Protein AF-A0AAW9RXC5-F1 (afdb_monomer_lite)

Organism: NCBI:txid1764581

Radius of gyration: 27.26 Å; chains: 1; bounding box: 44×38×67 Å

Secondary structure (DSSP, 8-state):
----PPPTTS-HHHHHS---PPPPHHHHHT---HHHH-TTS-PPPP-PPPP--SPPPPP------HHHHHHHHHT-TTHHHHHHHHHHHHHHHHHHHH-

pLDDT: mean 86.1, std 11.8, range [37.53, 97.94]

Foldseek 3Di:
DDDDDDDPPDDPVRVVPPDPDDDDPVRVVPDDPPCVVCVPDDDDDPPDDDDDPDPDDDDDDDDDDPVLLCVLCVVPPCSVVVVVVVVVVVVVVVVVVVD

Structure (mmCIF, N/CA/C/O backbone):
data_AF-A0AAW9RXC5-F1
#
_entry.id   AF-A0AAW9RXC5-F1
#
loop_
_atom_site.group_PDB
_atom_site.id
_atom_site.type_symbol
_atom_site.label_atom_id
_atom_site.label_alt_id
_atom_site.label_comp_id
_atom_site.label_asym_id
_atom_site.label_entity_id
_atom_site.label_seq_id
_atom_site.pdbx_PDB_ins_code
_atom_site.Cartn_x
_atom_site.Cartn_y
_atom_site.Cartn_z
_atom_site.occupancy
_atom_site.B_iso_or_equiv
_atom_site.auth_seq_id
_atom_site.auth_comp_id
_atom_site.auth_asym_id
_atom_site.auth_atom_id
_atom_site.pdbx_PDB_model_num
ATOM 1 N N . MET A 1 1 ? 9.577 -12.860 -17.258 1.00 37.53 1 MET A N 1
ATOM 2 C CA . MET A 1 1 ? 9.910 -12.238 -18.555 1.00 37.53 1 MET A CA 1
ATOM 3 C C . MET A 1 1 ? 8.940 -12.819 -19.569 1.00 37.53 1 MET A C 1
ATOM 5 O O . MET A 1 1 ? 9.096 -13.976 -19.922 1.00 37.53 1 MET A O 1
ATOM 9 N N . SER A 1 2 ? 7.854 -12.119 -19.899 1.00 42.25 2 SER A N 1
ATOM 10 C CA . SER A 1 2 ? 6.835 -12.660 -20.810 1.00 42.25 2 SER A CA 1
ATOM 11 C C . SER A 1 2 ? 7.375 -12.652 -22.239 1.00 42.25 2 SER A C 1
ATOM 13 O O . SER A 1 2 ? 7.788 -11.600 -22.724 1.00 42.25 2 SER A O 1
ATOM 15 N N . GLU A 1 3 ? 7.391 -13.809 -22.899 1.00 52.84 3 GLU A N 1
ATOM 16 C CA . GLU A 1 3 ? 7.771 -13.924 -24.308 1.00 52.84 3 GLU A CA 1
ATOM 17 C C . GLU A 1 3 ? 6.871 -13.029 -25.169 1.00 52.84 3 GLU A C 1
ATOM 19 O O . GLU A 1 3 ? 5.642 -13.040 -25.047 1.00 52.84 3 GLU A O 1
ATOM 24 N N . ARG A 1 4 ? 7.488 -12.206 -26.025 1.00 59.50 4 ARG A N 1
ATOM 25 C CA . ARG A 1 4 ? 6.772 -11.299 -26.928 1.00 59.50 4 ARG A CA 1
ATOM 26 C C . ARG A 1 4 ? 5.973 -12.140 -27.924 1.00 59.50 4 ARG A C 1
ATOM 28 O O . ARG A 1 4 ? 6.537 -12.729 -28.842 1.00 59.50 4 ARG A O 1
ATOM 35 N N . ARG A 1 5 ? 4.656 -12.224 -27.734 1.00 72.31 5 ARG A N 1
ATOM 36 C CA . ARG A 1 5 ? 3.777 -12.988 -28.624 1.00 72.31 5 ARG A CA 1
ATOM 37 C C . ARG A 1 5 ? 3.596 -12.219 -29.933 1.00 72.31 5 ARG A C 1
ATOM 39 O O . ARG A 1 5 ? 3.066 -11.112 -29.940 1.00 72.31 5 ARG A O 1
ATOM 46 N N . LYS A 1 6 ? 4.048 -12.823 -31.029 1.00 78.19 6 LYS A N 1
ATOM 47 C CA . LYS A 1 6 ? 3.917 -12.298 -32.389 1.00 78.19 6 LYS A CA 1
ATOM 48 C C . LYS A 1 6 ? 2.430 -12.073 -32.770 1.00 78.19 6 LYS A C 1
ATOM 50 O O . LYS A 1 6 ? 1.609 -12.951 -32.484 1.00 78.19 6 LYS A O 1
ATOM 55 N N . PRO A 1 7 ? 2.074 -10.965 -33.451 1.00 80.00 7 PRO A N 1
ATOM 56 C CA . PRO A 1 7 ? 0.725 -10.727 -33.979 1.00 80.00 7 PRO A CA 1
ATOM 57 C C . PRO A 1 7 ? 0.292 -11.746 -35.048 1.00 80.00 7 PRO A C 1
ATOM 59 O O . PRO A 1 7 ? 1.104 -12.212 -35.846 1.00 80.00 7 PRO A O 1
ATOM 62 N N . ALA A 1 8 ? -1.007 -12.059 -35.105 1.00 81.81 8 ALA A N 1
ATOM 63 C CA . ALA A 1 8 ? -1.556 -13.107 -35.977 1.00 81.81 8 ALA A CA 1
ATOM 64 C C . ALA A 1 8 ? -1.454 -12.817 -37.490 1.00 81.81 8 ALA A C 1
ATOM 66 O O . ALA A 1 8 ? -1.456 -13.752 -38.282 1.00 81.81 8 ALA A O 1
ATOM 67 N N . HIS A 1 9 ? -1.360 -11.546 -37.888 1.00 86.50 9 HIS A N 1
ATOM 68 C CA . HIS A 1 9 ? -1.368 -11.106 -39.291 1.00 86.50 9 HIS A CA 1
ATOM 69 C C . HIS A 1 9 ? 0.033 -10.938 -39.909 1.00 86.50 9 HIS A C 1
ATOM 71 O O . HIS A 1 9 ? 0.142 -10.565 -41.070 1.00 86.50 9 HIS A O 1
ATOM 77 N N . ILE A 1 10 ? 1.102 -11.189 -39.150 1.00 82.69 10 ILE A N 1
ATOM 78 C CA . ILE A 1 10 ? 2.495 -11.113 -39.627 1.00 82.69 10 ILE A CA 1
ATOM 79 C C . ILE A 1 10 ? 2.985 -12.551 -39.845 1.00 82.69 10 ILE A C 1
ATOM 81 O O . ILE A 1 10 ? 2.550 -13.445 -39.115 1.00 82.69 10 ILE A O 1
ATOM 85 N N . SER A 1 11 ? 3.859 -12.840 -40.817 1.00 84.69 11 SER A N 1
ATOM 86 C CA . SER A 1 11 ? 4.432 -14.189 -40.984 1.00 84.69 11 SER A CA 1
ATOM 87 C C . SER A 1 11 ? 5.586 -14.433 -39.998 1.00 84.69 11 SER A C 1
ATOM 89 O O . SER A 1 11 ? 6.114 -13.503 -39.398 1.00 84.69 11 SER A O 1
ATOM 91 N N . ARG A 1 12 ? 5.906 -15.700 -39.679 1.00 80.12 12 ARG A N 1
ATOM 92 C CA . ARG A 1 12 ? 6.952 -15.998 -38.669 1.00 80.12 12 ARG A CA 1
ATOM 93 C C . ARG A 1 12 ? 8.321 -15.580 -39.195 1.00 80.12 12 ARG A C 1
ATOM 95 O O . ARG A 1 12 ? 9.064 -14.952 -38.461 1.00 80.12 12 ARG A O 1
ATOM 102 N N . LYS A 1 13 ? 8.552 -15.844 -40.479 1.00 83.00 13 LYS A N 1
ATOM 103 C CA . LYS A 1 13 ? 9.723 -15.404 -41.222 1.00 83.00 13 LYS A CA 1
ATOM 104 C C . LYS A 1 13 ? 9.906 -13.885 -41.132 1.00 83.00 13 LYS A C 1
ATOM 106 O O . LYS A 1 13 ? 10.921 -13.442 -40.626 1.00 83.00 13 LYS A O 1
ATOM 111 N N . ASP A 1 14 ? 8.875 -13.106 -41.465 1.00 84.12 14 ASP A N 1
ATOM 112 C CA . ASP A 1 14 ? 8.972 -11.636 -41.424 1.00 84.12 14 ASP A CA 1
ATOM 113 C C . ASP A 1 14 ? 9.182 -11.085 -40.007 1.00 84.12 14 ASP A C 1
ATOM 115 O O . ASP A 1 14 ? 9.751 -10.016 -39.841 1.00 84.12 14 ASP A O 1
ATOM 119 N N . TRP A 1 15 ? 8.698 -11.792 -38.980 1.00 79.25 15 TRP A N 1
ATOM 120 C CA . TRP A 1 15 ? 8.910 -11.415 -37.581 1.00 79.25 15 TRP A CA 1
ATOM 121 C C . TRP A 1 15 ? 10.348 -11.670 -37.118 1.00 79.25 15 TRP A C 1
ATOM 123 O O . TRP A 1 15 ? 10.892 -10.873 -36.358 1.00 79.25 15 TRP A O 1
ATOM 133 N N . ASP A 1 16 ? 10.935 -12.782 -37.557 1.00 81.62 16 ASP A N 1
ATOM 134 C CA . ASP A 1 16 ? 12.292 -13.186 -37.190 1.00 81.62 16 ASP A CA 1
ATOM 135 C C . ASP A 1 16 ? 13.351 -12.436 -38.035 1.00 81.62 16 ASP A C 1
ATOM 137 O O . ASP A 1 16 ? 14.450 -12.184 -37.548 1.00 81.62 16 ASP A O 1
ATOM 141 N N . ASP A 1 17 ? 12.999 -12.001 -39.253 1.00 81.00 17 ASP A N 1
ATOM 142 C CA . ASP A 1 17 ? 13.863 -11.247 -40.178 1.00 81.00 17 ASP A CA 1
ATOM 143 C C . ASP A 1 17 ? 13.984 -9.742 -39.828 1.00 81.00 17 ASP A C 1
ATOM 145 O O . ASP A 1 17 ? 14.732 -9.013 -40.486 1.00 81.00 17 ASP A O 1
ATOM 149 N N . VAL A 1 18 ? 13.276 -9.238 -38.801 1.00 79.12 18 VAL A N 1
ATOM 150 C CA . VAL A 1 18 ? 13.400 -7.834 -38.364 1.00 79.12 18 VAL A CA 1
ATOM 151 C C . VAL A 1 18 ? 14.787 -7.596 -37.762 1.00 79.12 18 VAL A C 1
ATOM 153 O O . VAL A 1 18 ? 15.025 -7.807 -36.573 1.00 79.12 18 VAL A O 1
ATOM 156 N N . ALA A 1 19 ? 15.703 -7.090 -38.583 1.00 77.00 19 ALA A N 1
ATOM 157 C CA . ALA A 1 19 ? 16.991 -6.591 -38.131 1.00 77.00 19 ALA A CA 1
ATOM 158 C C . ALA A 1 19 ? 16.797 -5.255 -37.394 1.00 77.00 19 ALA A C 1
ATOM 160 O O . ALA A 1 19 ? 16.615 -4.209 -38.013 1.00 77.00 19 ALA A O 1
ATOM 161 N N . SER A 1 20 ? 16.833 -5.293 -36.061 1.00 78.06 20 SER A N 1
ATOM 162 C CA . SER A 1 20 ? 16.953 -4.104 -35.212 1.00 78.06 20 SER A CA 1
ATOM 163 C C . SER A 1 20 ? 18.403 -4.010 -34.733 1.00 78.06 20 SER A C 1
ATOM 165 O O . SER A 1 20 ? 18.702 -4.546 -33.665 1.00 78.06 20 SER A O 1
ATOM 167 N N . PRO A 1 21 ? 19.323 -3.418 -35.519 1.00 82.31 21 PRO A N 1
ATOM 168 C CA . PRO A 1 21 ? 20.700 -3.232 -35.077 1.00 82.31 21 PRO A CA 1
ATOM 169 C C . PRO A 1 21 ? 20.740 -2.395 -33.794 1.00 82.31 21 PRO A C 1
ATOM 171 O O . PRO A 1 21 ? 19.867 -1.555 -33.560 1.00 82.31 21 PRO A O 1
ATOM 174 N N . GLU A 1 22 ? 21.754 -2.637 -32.967 1.00 85.50 22 GLU A N 1
ATOM 175 C CA . GLU A 1 22 ? 21.990 -1.836 -31.768 1.00 85.50 22 GLU A CA 1
ATOM 176 C C . GLU A 1 22 ? 22.240 -0.374 -32.155 1.00 85.50 22 GLU A C 1
ATOM 178 O O . GLU A 1 22 ? 22.877 -0.084 -33.173 1.00 85.50 22 GLU A O 1
ATOM 183 N N . LEU A 1 23 ? 21.727 0.549 -31.343 1.00 87.38 23 LEU A N 1
ATOM 184 C CA . LEU A 1 23 ? 21.981 1.975 -31.534 1.00 87.38 23 LEU A CA 1
ATOM 185 C C . LEU A 1 23 ? 23.469 2.260 -31.307 1.00 87.38 23 LEU A C 1
ATOM 187 O O . LEU A 1 23 ? 24.047 1.791 -30.327 1.00 87.38 23 LEU A O 1
ATOM 191 N N . THR A 1 24 ? 24.077 3.059 -32.182 1.00 91.88 24 THR A N 1
ATOM 192 C CA . THR A 1 24 ? 25.429 3.577 -31.940 1.00 91.88 24 THR A CA 1
ATOM 193 C C . THR A 1 24 ? 25.407 4.638 -30.838 1.00 91.88 24 THR A C 1
ATOM 195 O O . THR A 1 24 ? 24.380 5.278 -30.594 1.00 91.88 24 THR A O 1
ATOM 198 N N . ASP A 1 25 ? 26.551 4.882 -30.196 1.00 91.06 25 ASP A N 1
ATOM 199 C CA . ASP A 1 25 ? 26.664 5.899 -29.139 1.00 91.06 25 ASP A CA 1
ATOM 200 C C . ASP A 1 25 ? 26.278 7.304 -29.634 1.00 91.06 25 ASP A C 1
ATOM 202 O O . ASP A 1 25 ? 25.624 8.069 -28.924 1.00 91.06 25 ASP A O 1
ATOM 206 N N . GLU A 1 26 ? 26.613 7.627 -30.887 1.00 91.75 26 GLU A N 1
ATOM 207 C CA . GLU A 1 26 ? 26.240 8.891 -31.534 1.00 91.75 26 GLU A CA 1
ATOM 208 C C . GLU A 1 26 ? 24.721 9.010 -31.731 1.00 91.75 26 GLU A C 1
ATOM 210 O O . GLU A 1 26 ? 24.133 10.064 -31.483 1.00 91.75 26 GLU A O 1
ATOM 215 N N . GLN A 1 27 ? 24.064 7.918 -32.137 1.00 90.50 27 GLN A N 1
ATOM 216 C CA . GLN A 1 27 ? 22.608 7.873 -32.288 1.00 90.50 27 GLN A CA 1
ATOM 217 C C . GLN A 1 27 ? 21.902 7.992 -30.938 1.00 90.50 27 GLN A C 1
ATOM 219 O O . GLN A 1 27 ? 20.883 8.678 -30.834 1.00 90.50 27 GLN A O 1
ATOM 224 N N . LEU A 1 28 ? 22.453 7.357 -29.901 1.00 90.69 28 LEU A N 1
ATOM 225 C CA . LEU A 1 28 ? 21.924 7.425 -28.545 1.00 90.69 28 LEU A CA 1
ATOM 226 C C . LEU A 1 28 ? 22.037 8.846 -27.972 1.00 90.69 28 LEU A C 1
ATOM 228 O O . LEU A 1 28 ? 21.077 9.348 -27.385 1.00 90.69 28 LEU A O 1
ATOM 232 N N . ALA A 1 29 ? 23.170 9.516 -28.200 1.00 93.19 29 ALA A N 1
ATOM 233 C CA . ALA A 1 29 ? 23.394 10.899 -27.778 1.00 93.19 29 ALA A CA 1
ATOM 234 C C . ALA A 1 29 ? 22.446 11.899 -28.468 1.00 93.19 29 ALA A C 1
ATOM 236 O O . ALA A 1 29 ? 22.114 12.934 -27.892 1.00 93.19 29 ALA A O 1
ATOM 237 N N . GLY A 1 30 ? 21.988 11.588 -29.685 1.00 91.81 30 GLY A N 1
ATOM 238 C CA . GLY A 1 30 ? 21.061 12.420 -30.456 1.00 91.81 30 GLY A CA 1
ATOM 239 C C . GLY A 1 30 ? 19.573 12.233 -30.131 1.00 91.81 30 GLY A C 1
ATOM 240 O O . GLY A 1 30 ? 18.733 12.900 -30.746 1.00 91.81 30 GLY A O 1
ATOM 241 N N . LEU A 1 31 ? 19.209 11.333 -29.210 1.00 93.19 31 LEU A N 1
ATOM 242 C CA . LEU A 1 31 ? 17.806 11.097 -28.869 1.00 93.19 31 LEU A CA 1
ATOM 243 C C . LEU A 1 31 ? 17.172 12.333 -28.221 1.00 93.19 31 LEU A C 1
ATOM 245 O O . LEU A 1 31 ? 17.701 12.919 -27.280 1.00 93.19 31 LEU A O 1
ATOM 249 N N . ARG A 1 32 ? 15.981 12.693 -28.703 1.00 92.38 32 ARG A N 1
ATOM 250 C CA . ARG A 1 32 ? 15.178 13.805 -28.182 1.00 92.38 32 ARG A CA 1
ATOM 251 C C . ARG A 1 32 ? 13.818 13.308 -27.699 1.00 92.38 32 ARG A C 1
ATOM 253 O O . ARG A 1 32 ? 13.312 12.312 -28.227 1.00 92.38 32 ARG A O 1
ATOM 260 N N . PRO A 1 33 ? 1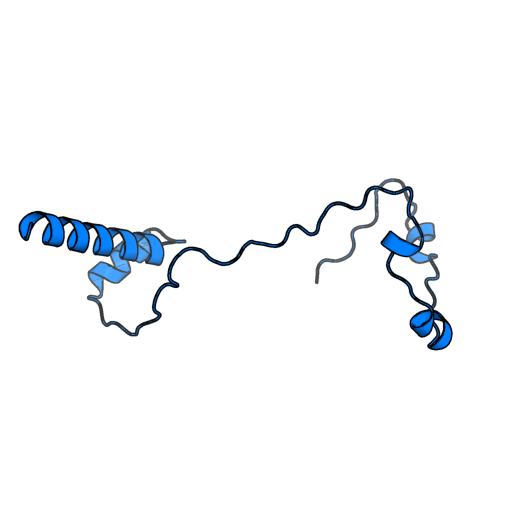3.189 13.985 -26.723 1.00 90.31 33 PRO A N 1
ATOM 261 C CA . PRO A 1 33 ? 11.841 13.651 -26.291 1.00 90.31 33 PRO A CA 1
ATOM 262 C C . PRO A 1 33 ? 10.856 13.643 -27.465 1.00 90.31 33 PRO A C 1
ATOM 264 O O . PRO A 1 33 ? 10.816 14.574 -28.265 1.00 90.31 33 PRO A O 1
ATOM 267 N N . ALA A 1 34 ? 9.990 12.628 -27.528 1.00 87.12 34 ALA A N 1
ATOM 268 C CA . ALA A 1 34 ? 8.983 12.512 -28.588 1.00 87.12 34 ALA A CA 1
ATOM 269 C C . ALA A 1 34 ? 8.081 13.759 -28.69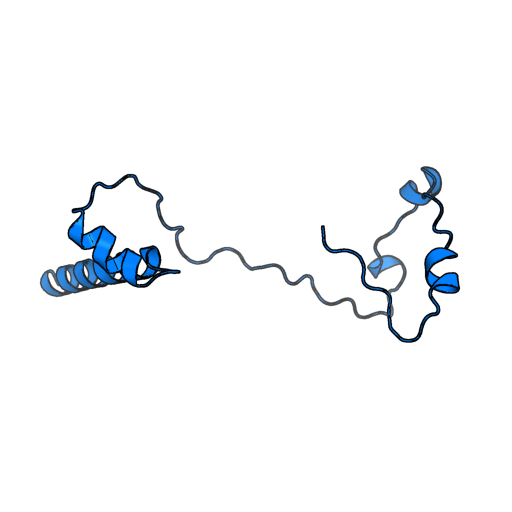9 1.00 87.12 34 ALA A C 1
ATOM 271 O O . ALA A 1 34 ? 7.666 14.127 -29.790 1.00 87.12 34 ALA A O 1
ATOM 272 N N . ARG A 1 35 ? 7.847 14.450 -27.576 1.00 86.00 35 ARG A N 1
ATOM 273 C CA . ARG A 1 35 ? 7.083 15.705 -27.517 1.00 86.00 35 ARG A CA 1
ATOM 274 C C . ARG A 1 35 ? 7.742 16.867 -28.264 1.00 86.00 35 ARG A C 1
ATOM 276 O O . ARG A 1 35 ? 7.036 17.762 -28.702 1.00 86.00 35 ARG A O 1
ATOM 283 N N . GLU A 1 36 ? 9.068 16.867 -28.382 1.00 89.00 36 GLU A N 1
ATOM 284 C CA . GLU A 1 36 ? 9.817 17.900 -29.111 1.00 89.00 36 GLU A CA 1
ATOM 285 C C . GLU A 1 36 ? 9.888 17.597 -30.6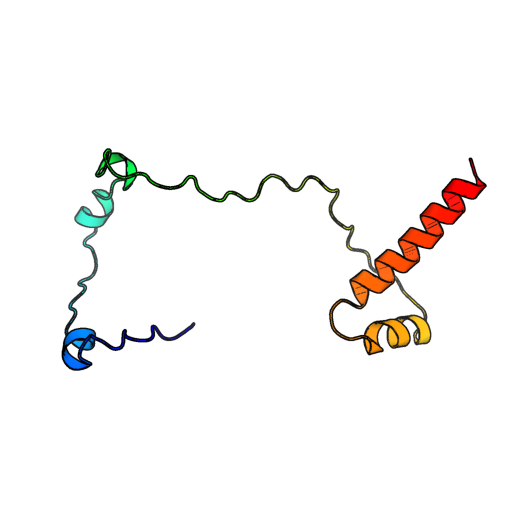09 1.00 89.00 36 GLU A C 1
ATOM 287 O O . GLU A 1 36 ? 9.873 18.508 -31.429 1.00 89.00 36 GLU A O 1
ATOM 292 N N . VAL A 1 37 ? 9.968 16.313 -30.969 1.00 91.44 37 VAL A N 1
ATOM 293 C CA . VAL A 1 37 ? 10.095 15.871 -32.367 1.00 91.44 37 VAL A CA 1
ATOM 294 C C . VAL A 1 37 ? 8.737 15.813 -33.073 1.00 91.44 37 VAL A C 1
ATOM 296 O O . VAL A 1 37 ? 8.673 16.012 -34.283 1.00 91.44 37 VAL A O 1
ATOM 299 N N . PHE A 1 38 ? 7.652 15.573 -32.332 1.00 90.69 38 PHE A N 1
ATOM 300 C CA . PHE A 1 38 ? 6.301 15.420 -32.875 1.00 90.69 38 PHE A CA 1
ATOM 301 C C . PHE A 1 38 ? 5.308 16.380 -32.196 1.00 90.69 38 PHE A C 1
ATOM 303 O O . PHE A 1 38 ? 4.449 15.931 -31.436 1.00 90.69 38 PHE A O 1
ATOM 310 N N . PRO A 1 39 ? 5.407 17.698 -32.439 1.00 85.50 39 PRO A N 1
ATOM 311 C CA . PRO A 1 39 ? 4.580 18.694 -31.751 1.00 85.50 39 PRO A CA 1
ATOM 312 C C . PRO A 1 39 ? 3.078 18.557 -32.047 1.00 85.50 39 PRO A C 1
ATOM 314 O O . PRO A 1 39 ? 2.259 18.913 -31.204 1.00 85.50 39 PRO A O 1
ATOM 317 N N . ASP A 1 40 ? 2.718 18.002 -33.206 1.00 91.56 40 ASP A N 1
ATOM 318 C CA . ASP A 1 40 ? 1.325 17.841 -33.641 1.00 91.56 40 ASP A CA 1
ATOM 319 C C . ASP A 1 40 ? 0.647 16.581 -33.072 1.00 91.56 40 ASP A C 1
ATOM 321 O O . ASP A 1 40 ? -0.551 16.370 -33.270 1.00 91.56 40 ASP A O 1
ATOM 325 N N . LEU A 1 41 ? 1.395 15.719 -32.372 1.00 87.62 41 LEU A N 1
ATOM 326 C CA . LEU A 1 41 ? 0.844 14.533 -31.722 1.00 87.62 41 LEU A CA 1
ATOM 327 C C . LEU A 1 41 ? 0.434 14.848 -30.282 1.00 87.62 41 LEU A C 1
ATOM 329 O O . LEU A 1 41 ? 1.230 15.328 -29.473 1.00 87.62 41 LEU A O 1
ATOM 333 N N . ASP A 1 42 ? -0.804 14.500 -29.930 1.00 85.44 42 ASP A N 1
ATOM 334 C CA . ASP A 1 42 ? -1.274 14.604 -28.551 1.00 85.44 42 ASP A CA 1
ATOM 335 C C . ASP A 1 42 ? -0.702 13.456 -27.707 1.00 85.44 42 ASP A C 1
ATOM 337 O O . ASP A 1 42 ? -1.134 12.301 -27.778 1.00 85.44 42 ASP A O 1
ATOM 341 N N . PHE A 1 43 ? 0.313 13.770 -26.902 1.00 81.44 43 PHE A N 1
ATOM 342 C CA . PHE A 1 43 ? 0.883 12.827 -25.951 1.00 81.44 43 PHE A CA 1
ATOM 343 C C . PHE A 1 43 ? 0.109 12.884 -24.630 1.00 81.44 43 PHE A C 1
ATOM 345 O O . PHE A 1 43 ? 0.195 13.897 -23.920 1.00 81.44 43 PHE A O 1
ATOM 352 N N . PRO A 1 44 ? -0.542 11.785 -24.197 1.00 79.12 44 PRO A N 1
ATOM 353 C CA . PRO A 1 44 ? -1.267 11.774 -22.936 1.00 79.12 44 PRO A CA 1
ATOM 354 C C . PRO A 1 44 ? -0.339 12.172 -21.784 1.00 79.12 44 PRO A C 1
ATOM 356 O O . PRO A 1 44 ? 0.849 11.822 -21.748 1.00 79.12 44 PRO A O 1
ATOM 359 N N . ARG A 1 45 ? -0.874 12.928 -20.817 1.00 74.06 45 ARG A N 1
ATOM 360 C CA . ARG A 1 45 ? -0.117 13.235 -19.598 1.00 74.06 45 ARG A CA 1
ATOM 361 C C . ARG A 1 45 ? 0.277 11.919 -18.920 1.00 74.06 45 ARG A C 1
ATOM 363 O O . ARG A 1 45 ? -0.550 11.001 -18.878 1.00 74.06 45 ARG A O 1
ATOM 370 N N . PRO A 1 46 ? 1.503 11.819 -18.371 1.00 74.38 46 PRO A N 1
ATOM 371 C CA . PRO A 1 46 ? 1.888 10.658 -17.587 1.00 74.38 46 PRO A CA 1
ATOM 372 C C . PRO A 1 46 ? 0.811 10.411 -16.534 1.00 74.38 46 PRO A C 1
ATOM 374 O O . PRO A 1 46 ? 0.405 11.342 -15.835 1.00 74.38 46 PRO A O 1
ATOM 377 N N . ARG A 1 47 ? 0.319 9.173 -16.428 1.00 74.00 47 ARG A N 1
ATOM 378 C CA . ARG A 1 47 ? -0.577 8.783 -15.334 1.00 74.00 47 ARG A CA 1
ATOM 379 C C . ARG A 1 47 ? 0.262 8.680 -14.063 1.00 74.00 47 ARG A C 1
ATOM 381 O O . ARG A 1 47 ? 0.575 7.588 -13.599 1.00 74.00 47 ARG A O 1
ATOM 388 N N . THR A 1 48 ? 0.685 9.816 -13.526 1.00 71.44 48 THR A N 1
ATOM 389 C CA . THR A 1 48 ? 1.376 9.874 -12.246 1.00 71.44 48 THR A CA 1
ATOM 390 C C . THR A 1 48 ? 0.364 9.535 -11.166 1.00 71.44 48 THR A C 1
ATOM 392 O O . THR A 1 48 ? -0.653 10.210 -10.997 1.00 71.44 48 THR A O 1
ATOM 395 N N . ARG A 1 49 ? 0.624 8.454 -10.428 1.00 68.00 49 ARG A N 1
ATOM 396 C CA . ARG A 1 49 ? -0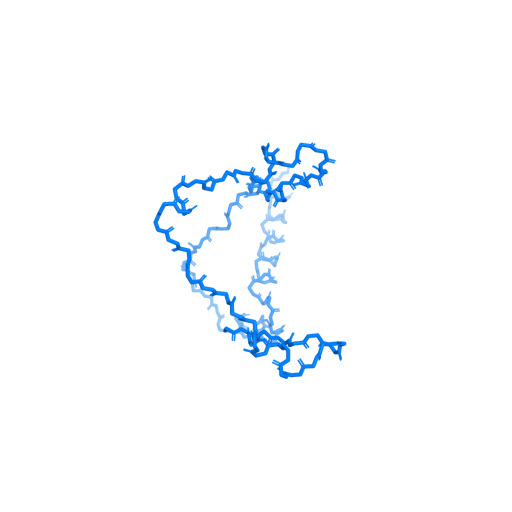.106 8.192 -9.191 1.00 68.00 49 ARG A CA 1
ATOM 397 C C . ARG A 1 49 ? 0.163 9.380 -8.269 1.00 68.00 49 ARG A C 1
ATOM 399 O O . ARG A 1 49 ? 1.318 9.680 -7.983 1.00 68.00 49 ARG A O 1
ATOM 406 N N . GLY A 1 50 ? -0.897 10.078 -7.868 1.00 74.19 50 GLY A N 1
ATOM 407 C CA . GLY A 1 50 ? -0.779 11.221 -6.968 1.00 74.19 50 GLY A CA 1
ATOM 408 C C . GLY A 1 50 ? -0.113 10.839 -5.639 1.00 74.19 50 GLY A C 1
ATOM 409 O O . GLY A 1 50 ? -0.045 9.650 -5.303 1.00 74.19 50 GLY A O 1
ATOM 410 N N . PRO A 1 51 ? 0.359 11.831 -4.865 1.00 69.00 51 PRO A N 1
ATOM 411 C CA . PRO A 1 51 ? 0.942 11.585 -3.552 1.00 69.00 51 PRO A CA 1
ATOM 412 C C . PRO A 1 51 ? -0.032 10.787 -2.677 1.00 69.00 51 PRO A C 1
ATOM 414 O O . PRO A 1 51 ? -1.247 11.006 -2.704 1.00 69.00 51 PRO A O 1
ATOM 417 N N . GLN A 1 52 ? 0.500 9.824 -1.925 1.00 71.94 52 GLN A N 1
ATOM 418 C CA . GLN A 1 52 ? -0.290 8.967 -1.048 1.00 71.94 52 GLN A CA 1
ATOM 419 C C . GLN A 1 52 ? -0.939 9.823 0.053 1.00 71.94 52 GLN A C 1
ATOM 421 O O . GLN A 1 52 ? -0.264 10.269 0.970 1.00 71.94 52 GLN A O 1
ATOM 426 N N . LYS A 1 53 ? -2.252 10.068 -0.051 1.00 65.19 53 LYS A N 1
ATOM 427 C CA . LYS A 1 53 ? -2.995 10.971 0.852 1.00 65.19 53 LYS A CA 1
ATOM 428 C C . LYS A 1 53 ? -3.302 10.381 2.236 1.00 65.19 53 LYS A C 1
ATOM 430 O O . LYS A 1 53 ? -3.656 11.129 3.137 1.00 65.19 53 LYS A O 1
ATOM 435 N N . ALA A 1 54 ? -3.214 9.061 2.403 1.00 67.88 54 ALA A N 1
ATOM 436 C CA . ALA A 1 54 ? -3.487 8.393 3.674 1.00 67.88 54 ALA A CA 1
ATOM 437 C C . ALA A 1 54 ? -2.177 8.085 4.415 1.00 67.88 54 ALA A C 1
ATOM 439 O O . ALA A 1 54 ? -1.227 7.646 3.753 1.00 67.88 54 ALA A O 1
ATOM 440 N N . PRO A 1 55 ? -2.125 8.249 5.754 1.00 71.56 55 PRO A N 1
ATOM 441 C CA . PRO A 1 55 ? -0.976 7.814 6.538 1.00 71.56 55 PRO A CA 1
ATOM 442 C C . PRO A 1 55 ? -0.688 6.342 6.242 1.00 71.56 55 PRO A C 1
ATOM 444 O O . PRO A 1 55 ? -1.596 5.509 6.139 1.00 71.56 55 PRO A O 1
ATOM 447 N N . THR A 1 56 ? 0.586 6.036 6.025 1.00 76.50 56 THR A N 1
ATOM 448 C CA . THR A 1 56 ? 1.027 4.676 5.741 1.00 76.50 56 THR A CA 1
ATOM 449 C C . THR A 1 56 ? 0.728 3.785 6.939 1.00 76.50 56 THR A C 1
ATOM 451 O O . THR A 1 56 ? 0.854 4.190 8.094 1.00 76.50 56 THR A O 1
ATOM 454 N N . LYS A 1 57 ? 0.304 2.548 6.663 1.00 84.62 57 LYS A N 1
ATOM 455 C CA . LYS A 1 57 ? 0.166 1.536 7.712 1.00 84.62 57 LYS A CA 1
ATOM 456 C C . LYS A 1 57 ? 1.520 1.375 8.401 1.00 84.62 57 LYS A C 1
ATOM 458 O O . LYS A 1 57 ? 2.535 1.234 7.720 1.00 84.62 57 LYS A O 1
ATOM 463 N N . VAL A 1 58 ? 1.524 1.379 9.729 1.00 88.88 58 VAL A N 1
ATOM 464 C CA . VAL A 1 58 ? 2.737 1.130 10.509 1.00 88.88 58 VAL A CA 1
ATOM 465 C C . VAL A 1 58 ? 2.983 -0.375 10.537 1.00 88.88 58 VAL A C 1
ATOM 467 O O . VAL A 1 58 ? 2.128 -1.139 10.985 1.00 88.88 58 VAL A O 1
ATOM 470 N N . GLN A 1 59 ? 4.139 -0.810 10.037 1.00 89.94 59 GLN A N 1
ATOM 471 C CA . GLN A 1 59 ? 4.575 -2.194 10.182 1.00 89.94 59 GLN A CA 1
ATOM 472 C C . GLN A 1 59 ? 5.077 -2.394 11.611 1.00 89.94 59 GLN A C 1
ATOM 474 O O . GLN A 1 59 ? 6.015 -1.731 12.042 1.00 89.94 59 GLN A O 1
ATOM 479 N N . THR A 1 60 ? 4.449 -3.309 12.340 1.00 89.44 60 THR A N 1
ATOM 480 C CA . THR A 1 60 ? 4.832 -3.651 13.711 1.00 89.44 60 THR A CA 1
ATOM 481 C C . THR A 1 60 ? 4.850 -5.164 13.897 1.00 89.44 60 THR A C 1
ATOM 483 O O . THR A 1 60 ? 4.138 -5.891 13.198 1.00 89.44 60 THR A O 1
ATOM 486 N N . THR A 1 61 ? 5.664 -5.635 14.838 1.00 93.12 61 THR A N 1
ATOM 487 C CA . THR A 1 61 ? 5.701 -7.037 15.258 1.00 93.12 61 THR A CA 1
ATOM 488 C C . THR A 1 61 ? 4.781 -7.200 16.463 1.00 93.12 61 THR A C 1
ATOM 490 O O . THR A 1 61 ? 5.089 -6.712 17.547 1.00 93.12 61 THR A O 1
ATOM 493 N N . LEU A 1 62 ? 3.652 -7.886 16.279 1.00 92.44 62 LEU A N 1
ATOM 494 C CA . LEU A 1 62 ? 2.663 -8.164 17.323 1.00 92.44 62 LEU A CA 1
ATOM 495 C C . LEU A 1 62 ? 2.480 -9.677 17.469 1.00 92.44 62 LEU A C 1
ATOM 497 O O . LEU A 1 62 ? 2.386 -10.390 16.470 1.00 92.44 62 LEU A O 1
ATOM 501 N N . ARG A 1 63 ? 2.408 -10.160 18.713 1.00 95.44 63 ARG A N 1
ATOM 502 C CA . ARG A 1 63 ? 1.980 -11.531 19.014 1.00 95.44 63 ARG A CA 1
ATOM 503 C C . ARG A 1 63 ? 0.463 -11.543 19.175 1.00 95.44 63 ARG A C 1
ATOM 505 O O . ARG A 1 63 ? -0.080 -10.707 19.888 1.00 95.44 63 ARG A O 1
ATOM 512 N N . LEU A 1 64 ? -0.187 -12.468 18.483 1.00 95.19 64 LEU A N 1
ATOM 513 C CA . LEU A 1 64 ? -1.626 -12.699 18.524 1.00 95.19 64 LEU A CA 1
ATOM 514 C C . LEU A 1 64 ? -1.862 -14.159 18.892 1.00 95.19 64 LEU A C 1
ATOM 516 O O . LEU A 1 64 ? -1.014 -15.004 18.585 1.00 95.19 64 LEU A O 1
ATOM 520 N N . ASP A 1 65 ? -3.010 -14.436 19.497 1.00 97.94 65 ASP A N 1
ATOM 521 C CA . ASP A 1 65 ? -3.427 -15.803 19.783 1.00 97.94 65 ASP A CA 1
ATOM 522 C C . ASP A 1 65 ? -3.576 -16.612 18.487 1.00 97.94 65 ASP A C 1
ATOM 524 O O . ASP A 1 65 ? -3.903 -16.087 17.412 1.00 97.94 65 ASP A O 1
ATOM 528 N N . GLN A 1 66 ? -3.263 -17.904 18.579 1.00 97.69 66 GLN A N 1
ATOM 529 C CA . GLN A 1 66 ? -3.188 -18.791 17.420 1.00 97.69 66 GLN A CA 1
ATOM 530 C C . GLN A 1 66 ? -4.544 -18.935 16.719 1.00 97.69 66 GLN A C 1
ATOM 532 O O . GLN A 1 66 ? -4.615 -18.834 15.493 1.00 97.69 66 GLN A O 1
ATOM 537 N N . ASP A 1 67 ? -5.610 -19.112 17.492 1.00 97.88 67 ASP A N 1
ATOM 538 C CA . ASP A 1 67 ? -6.986 -19.264 17.020 1.00 97.88 67 ASP A CA 1
ATOM 539 C C . ASP A 1 67 ? -7.466 -18.041 16.221 1.00 97.88 67 ASP A C 1
ATOM 541 O O . ASP A 1 67 ? -8.063 -18.180 15.149 1.00 97.88 67 ASP A O 1
ATOM 545 N N . VAL A 1 68 ? -7.122 -16.833 16.674 1.00 97.00 68 VAL A N 1
ATOM 546 C CA . VAL A 1 68 ? -7.415 -15.582 15.964 1.00 97.00 68 VAL A CA 1
ATOM 547 C C . VAL A 1 68 ? -6.720 -15.572 14.604 1.00 97.00 68 VAL A C 1
ATOM 549 O O . VAL A 1 68 ? -7.336 -15.271 13.578 1.00 97.00 68 VAL A O 1
ATOM 552 N N . VAL A 1 69 ? -5.430 -15.914 14.563 1.00 96.44 69 VAL A N 1
ATOM 553 C CA . VAL A 1 69 ? -4.658 -15.918 13.313 1.00 96.44 69 VAL A CA 1
ATOM 554 C C . VAL A 1 69 ? -5.195 -16.967 12.337 1.00 96.44 69 VAL A C 1
ATOM 556 O O . VAL A 1 69 ? -5.341 -16.669 11.146 1.00 96.44 69 VAL A O 1
ATOM 559 N N . GLU A 1 70 ? -5.510 -18.166 12.821 1.00 97.56 70 GLU A N 1
ATOM 560 C CA . GLU A 1 70 ? -6.081 -19.254 12.022 1.00 97.56 70 GLU A CA 1
ATOM 561 C C . GLU A 1 70 ? -7.437 -18.867 11.426 1.00 97.56 70 GLU A C 1
ATOM 563 O O . GLU A 1 70 ? -7.631 -19.014 10.214 1.00 97.56 70 GLU A O 1
ATOM 568 N N . HIS A 1 71 ? -8.323 -18.268 12.227 1.00 97.50 71 HIS A N 1
ATOM 569 C CA . HIS A 1 71 ? -9.632 -17.792 11.777 1.00 97.50 71 HIS A CA 1
ATOM 570 C C . HIS A 1 71 ? -9.520 -16.849 10.570 1.00 97.50 71 HIS A C 1
ATOM 572 O O . HIS A 1 71 ? -10.167 -17.051 9.538 1.00 97.50 71 HIS A O 1
ATOM 578 N N . PHE A 1 72 ? -8.664 -15.825 10.654 1.00 97.31 72 PHE A N 1
ATOM 579 C CA . PHE A 1 72 ? -8.523 -14.876 9.548 1.00 97.31 72 PHE A CA 1
ATOM 580 C C . PHE A 1 72 ? -7.839 -15.508 8.331 1.00 97.31 72 PHE A C 1
ATOM 582 O O . PHE A 1 72 ? -8.279 -15.259 7.196 1.00 97.31 72 PHE A O 1
ATOM 589 N N . ARG A 1 73 ? -6.792 -16.321 8.548 1.00 96.94 73 ARG A N 1
ATOM 590 C CA . ARG A 1 73 ? -6.035 -17.007 7.483 1.00 96.94 73 ARG A CA 1
ATOM 591 C C . ARG A 1 73 ? -6.894 -17.973 6.677 1.00 96.94 73 ARG A C 1
ATOM 593 O O . ARG A 1 73 ? -6.702 -18.037 5.463 1.00 96.94 73 ARG A O 1
ATOM 600 N N . ALA A 1 74 ? -7.853 -18.656 7.305 1.00 97.25 74 ALA A N 1
ATOM 601 C CA . ALA A 1 74 ? -8.783 -19.558 6.622 1.00 97.25 74 ALA A CA 1
ATOM 602 C C . ALA A 1 74 ? -9.551 -18.859 5.482 1.00 97.25 74 ALA A C 1
ATOM 604 O O . ALA A 1 74 ? -9.822 -19.462 4.448 1.00 97.25 74 ALA A O 1
ATOM 605 N N . GLY A 1 75 ? -9.816 -17.552 5.605 1.00 91.81 75 GLY A N 1
ATOM 606 C CA . GLY A 1 75 ? -10.437 -16.754 4.542 1.00 91.81 75 GLY A CA 1
ATOM 607 C C . GLY A 1 75 ? -9.499 -16.354 3.387 1.00 91.81 75 GLY A C 1
ATOM 608 O O . GLY A 1 75 ? -9.848 -15.478 2.593 1.00 91.81 75 GLY A O 1
ATOM 609 N N . GLY A 1 76 ? -8.272 -16.877 3.323 1.00 95.56 76 GLY A N 1
ATOM 610 C CA . GLY A 1 76 ? -7.353 -16.701 2.197 1.00 95.56 76 GLY A CA 1
ATOM 611 C C . GLY A 1 76 ? -6.827 -15.274 1.996 1.00 95.56 76 GLY A C 1
ATOM 612 O O . GLY A 1 76 ? -6.540 -14.538 2.946 1.00 95.56 76 GLY A O 1
ATOM 613 N N . ARG A 1 77 ? -6.650 -14.878 0.727 1.00 96.81 77 ARG A N 1
ATOM 614 C CA . ARG A 1 77 ? -6.057 -13.584 0.343 1.00 96.81 77 ARG A CA 1
ATOM 615 C C . ARG A 1 77 ? -6.779 -12.422 1.041 1.00 96.81 77 ARG A C 1
ATOM 617 O O . ARG A 1 77 ? -8.004 -12.373 1.103 1.00 96.81 77 ARG A O 1
ATOM 624 N N . GLY A 1 78 ? -6.001 -11.476 1.567 1.00 95.69 78 GLY A N 1
ATOM 625 C CA . GLY A 1 78 ? -6.534 -10.302 2.266 1.00 95.69 78 GLY A CA 1
ATOM 626 C C . GLY A 1 78 ? -6.891 -10.529 3.738 1.00 95.69 78 GLY A C 1
ATOM 627 O O . GLY A 1 78 ? -7.479 -9.640 4.349 1.00 95.69 78 GLY A O 1
ATOM 628 N N . TRP A 1 79 ? -6.516 -11.665 4.339 1.00 97.38 79 TRP A N 1
ATOM 629 C CA . TRP A 1 79 ? -6.781 -11.930 5.757 1.00 97.38 79 TRP A CA 1
ATOM 630 C C . TRP A 1 79 ? -6.228 -10.863 6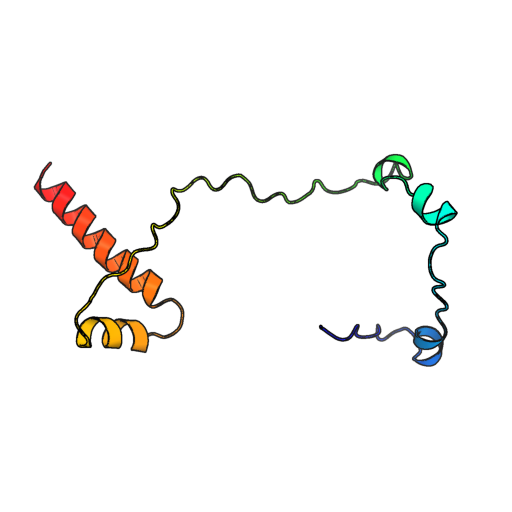.709 1.00 97.38 79 TRP A C 1
ATOM 632 O O . TRP A 1 79 ? -6.918 -10.468 7.643 1.00 97.38 79 TRP A O 1
ATOM 642 N N . GLN A 1 80 ? -5.038 -10.323 6.431 1.00 94.56 80 GLN A N 1
ATOM 643 C CA . GLN A 1 80 ? -4.453 -9.231 7.218 1.00 94.56 80 GLN A CA 1
ATOM 644 C C . GLN A 1 80 ? -5.272 -7.938 7.125 1.00 94.56 80 GLN A C 1
ATOM 646 O O . GLN A 1 80 ? -5.372 -7.197 8.099 1.00 94.56 80 GLN A O 1
ATOM 651 N N . THR A 1 81 ? -5.883 -7.663 5.968 1.00 95.06 81 THR A N 1
ATOM 652 C CA . THR A 1 81 ? -6.783 -6.513 5.803 1.00 95.06 81 THR A CA 1
ATOM 653 C C . THR A 1 81 ? -8.026 -6.687 6.667 1.00 95.06 81 THR A C 1
ATOM 655 O O . THR A 1 81 ? -8.356 -5.781 7.423 1.00 95.06 81 THR A O 1
ATOM 658 N N . ARG A 1 82 ? -8.652 -7.872 6.640 1.00 96.38 82 ARG A N 1
ATOM 659 C CA . ARG A 1 82 ? -9.824 -8.169 7.482 1.00 96.38 82 ARG A CA 1
ATOM 660 C C . ARG A 1 82 ? -9.507 -8.080 8.975 1.00 96.38 82 ARG A C 1
ATOM 662 O O . ARG A 1 82 ? -10.307 -7.528 9.724 1.00 96.38 82 ARG A O 1
ATOM 669 N N . LEU A 1 83 ? -8.338 -8.571 9.391 1.00 96.12 83 LEU A N 1
ATOM 670 C CA . LEU A 1 83 ? -7.863 -8.445 10.770 1.00 96.12 83 LEU A CA 1
ATOM 671 C C . LEU A 1 83 ? -7.724 -6.970 11.177 1.00 96.12 83 LEU A C 1
ATOM 673 O O . LEU A 1 83 ? -8.236 -6.559 12.214 1.00 96.12 83 LEU A O 1
ATOM 677 N N . ASN A 1 84 ? -7.084 -6.154 10.337 1.00 95.44 84 ASN A N 1
ATOM 678 C CA . ASN A 1 84 ? -6.949 -4.720 10.585 1.00 95.44 84 ASN A CA 1
ATOM 679 C C . ASN A 1 84 ? -8.312 -4.0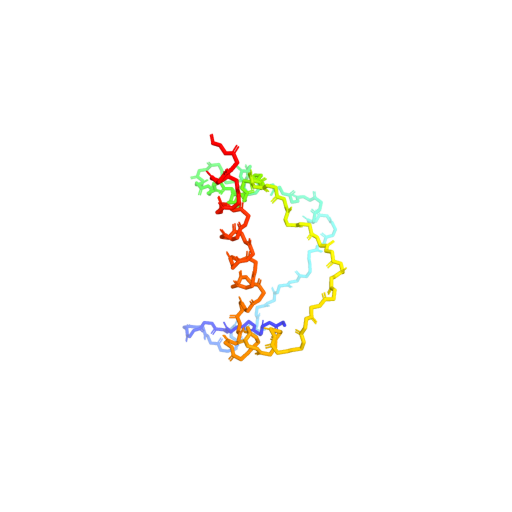10 10.681 1.00 95.44 84 ASN A C 1
ATOM 681 O O . ASN A 1 84 ? -8.503 -3.156 11.544 1.00 95.44 84 ASN A O 1
ATOM 685 N N . ASP A 1 85 ? -9.264 -4.359 9.816 1.00 96.31 85 ASP A N 1
ATOM 686 C CA . ASP A 1 85 ? -10.603 -3.761 9.829 1.00 96.31 85 ASP A CA 1
ATOM 687 C C . ASP A 1 85 ? -11.385 -4.136 11.095 1.00 96.31 85 ASP A C 1
ATOM 689 O O . ASP A 1 85 ? -12.103 -3.299 11.646 1.00 96.31 85 ASP A O 1
ATOM 693 N N . ALA A 1 86 ? -11.214 -5.363 11.599 1.00 96.56 86 ALA A N 1
ATOM 694 C CA . ALA A 1 86 ? -11.784 -5.783 12.876 1.00 96.56 86 ALA A CA 1
ATOM 695 C C . ALA A 1 86 ? -11.220 -4.956 14.044 1.00 96.56 86 ALA A C 1
ATOM 697 O O . ALA A 1 86 ? -11.995 -4.407 14.827 1.00 96.56 86 ALA A O 1
ATOM 698 N N . LEU A 1 87 ? -9.894 -4.786 14.112 1.00 95.25 87 LEU A N 1
ATOM 699 C CA . LEU A 1 87 ? -9.243 -3.959 15.137 1.00 95.25 87 LEU A CA 1
ATOM 700 C C . LEU A 1 87 ? -9.709 -2.499 15.075 1.00 95.25 87 LEU A C 1
ATOM 702 O O . LEU A 1 87 ? -9.996 -1.887 16.102 1.00 95.25 87 LEU A O 1
ATOM 706 N N . ARG A 1 88 ? -9.858 -1.949 13.866 1.00 95.69 88 ARG A N 1
ATOM 707 C CA . ARG A 1 88 ? -10.330 -0.575 13.669 1.00 95.69 88 ARG A CA 1
ATOM 708 C C . ARG A 1 88 ? -11.733 -0.352 14.236 1.00 95.69 88 ARG A C 1
ATOM 710 O O . ARG A 1 88 ? -11.967 0.667 14.879 1.00 95.69 88 ARG A O 1
ATOM 717 N N . ARG A 1 89 ? -12.649 -1.307 14.045 1.00 96.81 89 ARG A N 1
ATOM 718 C CA . ARG A 1 89 ? -14.014 -1.225 14.598 1.00 96.81 89 ARG A CA 1
ATOM 719 C C . ARG A 1 89 ? -14.013 -1.167 16.124 1.00 96.81 89 ARG A C 1
ATOM 721 O O . ARG A 1 89 ? -14.823 -0.440 16.692 1.00 96.81 89 ARG A O 1
ATOM 728 N N . VAL A 1 90 ? -13.107 -1.900 16.777 1.00 97.19 90 VAL A N 1
ATOM 729 C CA . VAL A 1 90 ? -12.951 -1.858 18.240 1.00 97.19 90 VAL A CA 1
ATOM 730 C C . VAL A 1 90 ? -12.488 -0.470 18.682 1.00 97.19 90 VAL A C 1
ATOM 732 O O . VAL A 1 90 ? -13.128 0.134 19.539 1.00 97.19 90 VAL A O 1
ATOM 735 N N . VAL A 1 91 ? -11.455 0.080 18.035 1.00 96.69 91 VAL A N 1
ATOM 736 C CA . VAL A 1 91 ? -10.944 1.431 18.334 1.00 96.69 91 VAL A CA 1
ATOM 737 C C . VAL A 1 91 ? -12.034 2.497 18.166 1.00 96.69 91 VAL A C 1
ATOM 739 O O . VAL A 1 91 ? -12.218 3.335 19.045 1.00 96.69 91 VAL A O 1
ATOM 742 N N . GLU A 1 92 ? -12.795 2.455 17.070 1.00 96.31 92 GLU A N 1
ATOM 743 C CA . GLU A 1 92 ? -13.893 3.401 16.818 1.00 96.31 92 GLU A CA 1
ATOM 744 C C . GLU A 1 92 ? -15.016 3.276 17.862 1.00 96.31 92 GLU A C 1
ATOM 746 O O . GLU A 1 92 ? -15.580 4.282 18.294 1.00 96.31 92 GLU A O 1
ATOM 751 N N . ALA A 1 93 ? -15.339 2.054 18.296 1.00 96.38 93 ALA A N 1
ATOM 752 C CA . ALA A 1 93 ? -16.330 1.823 19.344 1.00 96.38 93 ALA A CA 1
ATOM 753 C C . ALA A 1 93 ? -15.863 2.354 20.709 1.00 96.38 93 ALA A C 1
ATOM 755 O O . ALA A 1 93 ? -16.660 2.936 21.443 1.00 96.38 93 ALA A O 1
ATOM 756 N N . GLU A 1 94 ? -14.584 2.192 21.051 1.00 96.19 94 GLU A N 1
ATOM 757 C CA . GLU A 1 94 ? -14.015 2.744 22.285 1.00 96.19 94 GLU A CA 1
ATOM 758 C C . GLU A 1 94 ? -13.978 4.272 22.279 1.00 96.19 94 GLU A C 1
ATOM 760 O O . GLU A 1 94 ? -14.313 4.892 23.285 1.00 96.19 94 GLU A O 1
ATOM 765 N N . GLN A 1 95 ? -13.627 4.888 21.148 1.00 94.25 95 GLN A N 1
ATOM 766 C CA . GLN A 1 95 ? -13.638 6.346 21.003 1.00 94.25 95 GLN A CA 1
ATOM 767 C C . GLN A 1 95 ? -15.044 6.918 21.194 1.00 94.25 95 GLN A C 1
ATOM 769 O O . GLN A 1 95 ? -15.206 7.889 21.926 1.00 94.25 95 GLN A O 1
ATOM 774 N N . LYS A 1 96 ? -16.067 6.276 20.615 1.00 93.62 96 LYS A N 1
ATOM 775 C CA . LYS A 1 96 ? -17.472 6.680 20.790 1.00 93.62 96 LYS A CA 1
ATOM 776 C C . LYS A 1 96 ? -17.965 6.578 22.232 1.00 93.62 96 LYS A C 1
ATOM 778 O O . LYS A 1 96 ? -18.847 7.330 22.601 1.00 93.62 96 LYS A O 1
ATOM 783 N N . LYS A 1 97 ? -17.431 5.648 23.031 1.00 91.12 97 LYS A N 1
ATOM 784 C CA . LYS A 1 97 ? -17.787 5.512 24.457 1.00 91.12 97 LYS A CA 1
ATOM 785 C C . LYS A 1 97 ? -17.133 6.570 25.346 1.00 91.12 97 LYS A C 1
ATOM 787 O O . LYS A 1 97 ? -17.576 6.763 26.471 1.00 91.12 97 LYS A O 1
ATOM 792 N N . ARG A 1 98 ? -16.027 7.158 24.888 1.00 85.19 98 ARG A N 1
ATOM 793 C CA . ARG A 1 98 ? -15.251 8.165 25.626 1.00 85.19 98 ARG A CA 1
ATOM 794 C C . ARG A 1 98 ? -15.663 9.601 25.290 1.00 85.19 98 ARG A C 1
ATOM 796 O O . ARG A 1 98 ? -15.206 10.508 25.979 1.00 85.19 98 ARG A O 1
ATOM 803 N N . ALA A 1 99 ? -16.439 9.783 24.225 1.00 72.62 99 ALA A N 1
ATOM 804 C CA . ALA A 1 99 ? -17.048 11.048 23.823 1.00 72.62 99 ALA A CA 1
ATOM 805 C C . ALA A 1 99 ? -18.410 11.207 24.507 1.00 72.62 99 ALA A C 1
ATOM 807 O O . ALA A 1 99 ? -18.738 12.360 24.857 1.00 72.62 99 ALA A O 1
#

InterPro domains:
  IPR025528 BrnA antitoxin of type II toxin-antitoxin system [PF14384] (20-90)

Sequence (99 aa):
MSERRKPAHISRKDWDDVASPELTDEQLAGLRPAREVFPDLDFPRPRTRGPQKAPTKVQTTLRLDQDVVEHFRAGGRGWQTRLNDALRRVVEAEQKKRA